Protein AF-A0A4R1S604-F1 (afdb_monomer_lite)

pLDDT: mean 84.21, std 13.33, range [49.34, 98.06]

Secondary structure (DSSP, 8-state):
-PPP-PPTT-EEEESS-EEEEEE--GGGHHHHHHTTGGG-HHHHHHHHHHHHHHHHHHHHHHH--TT-HHHHHHHHHHHHHHHHHTT--EEEEEEPTT-EEEEEEEE--SS-GGG-EEEEEEEE-S-GGGS--EETTEE-----EEEEEHHHHTT--EEEEPP--

Foldseek 3Di:
DDFDDDDAFWKKFFQFKAKDKAWPDPLCVLVCVLVVVCPPPQLVVLVVVLVVLVVVLVVLVVVDDPPDPVSVVVNVVSVVVNVVSVGTRIDIDIFGGGWMKGFHDWDCDPPDLFPTKTKIFGPDGPPPSQDQDCDPVDGPPGGRIDMDRSVSVRRTHIDTDPPDD

Sequence (165 aa):
MQRFVPEIGTHIRLTADWSFCFQDEYRNRDVWKALKLDQNPTVLAQKKTMEMNVAERDRLAQIVPLKDPDMVAQLRELTEATNWHRRVLTAPVTLPKETLLSVDRTDLGGHASDLSSITFRIDETSYRELMPAVRGGLFRRRGYRFWVGLGDLNTMQFKVEPRAR

Radius of gyration: 20.19 Å; chains: 1; bounding box: 44×34×65 Å

Structure (mmCIF, N/CA/C/O backbone):
data_AF-A0A4R1S604-F1
#
_entry.id   AF-A0A4R1S604-F1
#
loop_
_atom_site.group_PDB
_atom_site.id
_atom_site.type_symbol
_atom_site.label_atom_id
_atom_site.label_alt_id
_atom_site.label_comp_id
_atom_site.label_asym_id
_atom_site.label_entity_id
_atom_site.label_seq_id
_atom_site.pdbx_PDB_ins_code
_atom_site.Cartn_x
_atom_site.Cartn_y
_atom_site.Cartn_z
_atom_site.occupancy
_atom_site.B_iso_or_equiv
_atom_site.auth_seq_id
_atom_site.auth_comp_id
_atom_site.auth_asym_id
_atom_site.auth_atom_id
_atom_site.pdbx_PDB_model_num
ATOM 1 N N . MET A 1 1 ? -18.241 12.213 -9.157 1.00 49.34 1 MET A N 1
ATOM 2 C CA . MET A 1 1 ? -18.483 11.500 -7.883 1.00 49.34 1 MET A CA 1
ATOM 3 C C . MET A 1 1 ? -17.724 12.215 -6.782 1.00 49.34 1 MET A C 1
ATOM 5 O O . MET A 1 1 ? -16.547 12.499 -6.969 1.00 49.34 1 MET A O 1
ATOM 9 N N . GLN A 1 2 ? -18.396 12.561 -5.687 1.00 51.78 2 GLN A N 1
ATOM 10 C CA . GLN A 1 2 ? -17.784 13.220 -4.535 1.00 51.78 2 GLN A CA 1
ATOM 11 C C . GLN A 1 2 ? -16.982 12.167 -3.756 1.00 51.78 2 GLN A C 1
ATOM 13 O O . GLN A 1 2 ? -17.546 11.166 -3.324 1.00 51.78 2 GLN A O 1
ATOM 18 N N . ARG A 1 3 ? -15.658 12.334 -3.662 1.00 67.69 3 ARG A N 1
ATOM 19 C CA . ARG A 1 3 ? -14.785 11.425 -2.905 1.00 67.69 3 ARG A CA 1
ATOM 20 C C . ARG A 1 3 ? -14.819 11.842 -1.438 1.00 67.69 3 ARG A C 1
ATOM 22 O O . ARG A 1 3 ? -14.608 13.015 -1.140 1.00 67.69 3 ARG A O 1
ATOM 29 N N . PHE A 1 4 ? -15.096 10.905 -0.537 1.00 74.00 4 PHE A N 1
ATOM 30 C CA . PHE A 1 4 ? -15.013 11.167 0.896 1.00 74.00 4 PHE A CA 1
ATOM 31 C C . PHE A 1 4 ? -13.542 11.168 1.320 1.00 74.00 4 PHE A C 1
ATOM 33 O O . PHE A 1 4 ? -12.842 10.171 1.150 1.00 74.00 4 PHE A O 1
ATOM 40 N N . VAL A 1 5 ? -13.075 12.293 1.857 1.00 82.50 5 VAL A N 1
ATOM 41 C CA . VAL A 1 5 ? -11.724 12.436 2.407 1.00 82.50 5 VAL A CA 1
ATOM 42 C C . VAL A 1 5 ? -11.875 12.689 3.907 1.00 82.50 5 VAL A C 1
ATOM 44 O O . VAL A 1 5 ? -12.323 13.774 4.278 1.00 82.50 5 VAL A O 1
ATOM 47 N N . PRO A 1 6 ? -11.566 11.709 4.773 1.00 85.69 6 PRO A N 1
ATOM 48 C CA . PRO A 1 6 ? -11.671 11.901 6.213 1.00 85.69 6 PRO A CA 1
ATOM 49 C C . PRO A 1 6 ? -10.667 12.951 6.711 1.00 85.69 6 PRO A C 1
ATOM 51 O O . PRO A 1 6 ? -9.573 13.108 6.161 1.00 85.69 6 PRO A O 1
ATOM 54 N N . GLU A 1 7 ? -11.036 13.658 7.778 1.00 90.31 7 GLU A N 1
ATOM 55 C CA . GLU A 1 7 ? -10.167 14.647 8.418 1.00 90.31 7 GLU A CA 1
ATOM 56 C C . GLU A 1 7 ? -8.987 13.974 9.130 1.00 90.31 7 GLU A C 1
ATOM 58 O O . GLU A 1 7 ? -9.090 12.844 9.622 1.00 90.31 7 GLU A O 1
ATOM 63 N N . ILE A 1 8 ? -7.864 14.684 9.239 1.00 94.00 8 ILE A N 1
ATOM 64 C CA . ILE A 1 8 ? -6.696 14.212 9.992 1.00 94.00 8 ILE A CA 1
ATOM 65 C C . ILE A 1 8 ? -7.086 13.971 11.458 1.00 94.00 8 ILE A C 1
ATOM 67 O O . ILE A 1 8 ? -7.725 14.801 12.099 1.00 94.00 8 ILE A O 1
ATOM 71 N N . GLY A 1 9 ? -6.684 12.821 11.998 1.00 92.56 9 GLY A N 1
ATOM 72 C CA . GLY A 1 9 ? -7.027 12.362 13.344 1.00 92.56 9 GLY A CA 1
ATOM 73 C C . GLY A 1 9 ? -8.351 11.598 13.441 1.00 92.56 9 GLY A C 1
ATOM 74 O O . GLY A 1 9 ? -8.668 11.084 14.519 1.00 92.56 9 GLY A O 1
ATOM 75 N N . THR A 1 10 ? -9.109 11.480 12.346 1.00 94.50 10 THR A N 1
ATOM 76 C CA . THR A 1 10 ? -10.306 10.627 12.293 1.00 94.50 10 THR A CA 1
ATOM 77 C C . THR A 1 10 ? -9.911 9.174 12.518 1.00 94.50 10 THR A C 1
ATOM 79 O O . THR A 1 10 ? -8.961 8.690 11.902 1.00 94.50 10 THR A O 1
ATOM 82 N N . HIS A 1 11 ? -10.648 8.480 13.384 1.00 95.00 11 HIS A N 1
ATOM 83 C CA . HIS A 1 11 ? -10.514 7.040 13.568 1.00 95.00 11 HIS A CA 1
ATOM 84 C C . HIS A 1 11 ? -11.603 6.350 12.756 1.00 95.00 11 HIS A C 1
ATOM 86 O O . HIS A 1 11 ? -12.775 6.720 12.825 1.00 95.00 11 HIS A O 1
ATOM 92 N N . ILE A 1 12 ? -11.213 5.359 11.970 1.00 95.44 12 ILE A N 1
ATOM 93 C CA . ILE A 1 12 ? -12.115 4.574 11.142 1.00 95.44 12 ILE A CA 1
ATOM 94 C C . ILE A 1 12 ? -11.932 3.101 11.474 1.00 95.44 12 ILE A C 1
ATOM 96 O O . ILE A 1 12 ? -10.812 2.615 11.622 1.00 95.44 12 ILE A O 1
ATOM 100 N N . ARG A 1 13 ? -13.044 2.387 11.593 1.00 96.94 13 ARG A N 1
ATOM 101 C CA . ARG A 1 13 ? -13.054 0.944 11.807 1.00 96.94 13 ARG A CA 1
ATOM 102 C C . ARG A 1 13 ? -13.602 0.271 10.564 1.00 96.94 13 ARG A C 1
ATOM 104 O O . ARG A 1 13 ? -14.695 0.620 10.111 1.00 96.94 13 ARG A O 1
ATOM 111 N N . LEU A 1 14 ? -12.843 -0.674 10.020 1.00 97.25 14 LEU A N 1
ATOM 112 C CA . LEU A 1 14 ? -13.259 -1.430 8.844 1.00 97.25 14 LEU A CA 1
ATOM 113 C C . LEU A 1 14 ? -14.483 -2.288 9.174 1.00 97.25 14 LEU A C 1
ATOM 115 O O . LEU A 1 14 ? -14.466 -3.060 10.134 1.00 97.25 14 LEU A O 1
ATOM 119 N N . THR A 1 15 ? -15.543 -2.165 8.378 1.00 97.69 15 THR A N 1
ATOM 120 C CA . THR A 1 15 ? -16.782 -2.948 8.542 1.00 97.69 15 THR A CA 1
ATOM 121 C C . THR A 1 15 ? -16.785 -4.229 7.708 1.00 97.69 15 THR A C 1
ATOM 123 O O . THR A 1 15 ? -17.602 -5.118 7.961 1.00 97.69 15 THR A O 1
ATOM 126 N N . ALA A 1 16 ? -15.843 -4.350 6.772 1.00 97.81 16 ALA A N 1
ATOM 127 C CA . ALA A 1 16 ? -15.557 -5.533 5.969 1.00 97.81 16 ALA A CA 1
ATOM 128 C C . ALA A 1 16 ? -14.041 -5.659 5.743 1.00 97.81 16 ALA A C 1
ATOM 130 O O . ALA A 1 16 ? -13.294 -4.719 6.022 1.00 97.81 16 ALA A O 1
ATOM 131 N N . ASP A 1 17 ? -13.597 -6.807 5.234 1.00 98.06 17 ASP A N 1
ATOM 132 C CA . ASP A 1 17 ? -12.218 -6.973 4.774 1.00 98.06 17 ASP A CA 1
ATOM 133 C C . ASP A 1 17 ? -11.932 -5.991 3.631 1.00 98.06 17 ASP A C 1
ATOM 135 O O . ASP A 1 17 ? -12.755 -5.803 2.732 1.00 98.06 17 ASP A O 1
ATOM 139 N N . TRP A 1 18 ? -10.765 -5.355 3.669 1.00 97.62 18 TRP A N 1
ATOM 140 C CA . TRP A 1 18 ? -10.368 -4.354 2.689 1.00 97.62 18 TRP A CA 1
ATOM 141 C C . TRP A 1 18 ? -9.117 -4.796 1.943 1.00 97.62 18 TRP A C 1
ATOM 143 O O . TRP A 1 18 ? -8.008 -4.753 2.480 1.00 97.62 18 TRP A O 1
ATOM 153 N N . SER A 1 19 ? -9.309 -5.223 0.696 1.00 96.75 19 SER A N 1
ATOM 154 C CA . SER A 1 19 ? -8.238 -5.620 -0.217 1.00 96.75 19 SER A CA 1
ATOM 155 C C . SER A 1 19 ? -7.810 -4.461 -1.112 1.00 96.75 19 SER A C 1
ATOM 157 O O . SER A 1 19 ? -8.654 -3.772 -1.678 1.00 96.75 19 SER A O 1
ATOM 159 N N . PHE A 1 20 ? -6.502 -4.268 -1.270 1.00 95.00 20 PHE A N 1
ATOM 160 C CA . PHE A 1 20 ? -5.924 -3.209 -2.098 1.00 95.00 20 PHE A CA 1
ATOM 161 C C . PHE A 1 20 ? -4.517 -3.569 -2.594 1.00 95.00 20 PHE A C 1
ATOM 163 O O . PHE A 1 20 ? -3.879 -4.509 -2.105 1.00 95.00 20 PHE A O 1
ATOM 170 N N . CYS A 1 21 ? -4.025 -2.816 -3.579 1.00 92.44 21 CYS A N 1
ATOM 171 C CA . CYS A 1 21 ? -2.679 -2.982 -4.121 1.00 92.44 21 CYS A CA 1
ATOM 172 C C . CYS A 1 21 ? -1.662 -2.189 -3.292 1.00 92.44 21 CYS A C 1
ATOM 174 O O . CYS A 1 21 ? -1.499 -0.980 -3.447 1.00 92.44 21 CYS A O 1
ATOM 176 N N . PHE A 1 22 ? -0.941 -2.880 -2.413 1.00 94.06 22 PHE A N 1
ATOM 177 C CA . PHE A 1 22 ? 0.081 -2.275 -1.571 1.00 94.06 22 PHE A CA 1
ATOM 178 C C . PHE A 1 22 ? 1.355 -1.999 -2.359 1.00 94.06 22 PHE A C 1
ATOM 180 O O . PHE A 1 22 ? 1.850 -2.873 -3.065 1.00 94.06 22 PHE A O 1
ATOM 187 N N . GLN A 1 23 ? 1.892 -0.792 -2.226 1.00 91.50 23 GLN A N 1
ATOM 188 C CA . GLN A 1 23 ? 3.045 -0.314 -2.987 1.00 91.50 23 GLN A CA 1
ATOM 189 C C . GLN A 1 23 ? 4.337 -0.410 -2.163 1.00 91.50 23 GLN A C 1
ATOM 191 O O . GLN A 1 23 ? 4.352 0.050 -1.017 1.00 91.50 23 GLN A O 1
ATOM 196 N N . ASP A 1 24 ? 5.416 -0.947 -2.744 1.00 91.38 24 ASP A N 1
ATOM 197 C CA . ASP A 1 24 ? 6.773 -0.930 -2.174 1.00 91.38 24 ASP A CA 1
ATOM 198 C C . ASP A 1 24 ? 7.385 0.460 -2.342 1.00 91.38 24 ASP A C 1
ATOM 200 O O . ASP A 1 24 ? 8.167 0.744 -3.250 1.00 91.38 24 ASP A O 1
ATOM 204 N N . GLU A 1 25 ? 6.953 1.366 -1.476 1.00 88.31 25 GLU A N 1
ATOM 205 C CA . GLU A 1 25 ? 7.435 2.735 -1.415 1.00 88.31 25 GLU A CA 1
ATOM 206 C C . GLU A 1 25 ? 7.965 3.030 -0.011 1.00 88.31 25 GLU A C 1
ATOM 208 O O . GLU A 1 25 ? 7.631 2.364 0.974 1.00 88.31 25 GLU A O 1
ATOM 213 N N . TYR A 1 26 ? 8.831 4.037 0.094 1.00 86.75 26 TYR A N 1
ATOM 214 C CA . TYR A 1 26 ? 9.538 4.362 1.329 1.00 86.75 26 TYR A CA 1
ATOM 215 C C . TYR A 1 26 ? 8.612 4.503 2.552 1.00 86.75 26 TYR A C 1
ATOM 217 O O . TYR A 1 26 ? 8.962 4.015 3.628 1.00 86.75 26 TYR A O 1
ATOM 225 N N . ARG A 1 27 ? 7.425 5.110 2.402 1.00 86.81 27 ARG A N 1
ATOM 226 C CA . ARG A 1 27 ? 6.461 5.312 3.501 1.00 86.81 27 ARG A CA 1
ATOM 227 C C . ARG A 1 27 ? 5.731 4.027 3.904 1.00 86.81 27 ARG A C 1
ATOM 229 O O . ARG A 1 27 ? 5.206 3.958 5.009 1.00 86.81 27 ARG A O 1
ATOM 236 N N . ASN A 1 28 ? 5.729 3.018 3.037 1.00 92.94 28 ASN A N 1
ATOM 237 C CA . ASN A 1 28 ? 5.100 1.713 3.247 1.00 92.94 28 ASN A CA 1
ATOM 238 C C . ASN A 1 28 ? 6.083 0.641 3.731 1.00 92.94 28 ASN A C 1
ATOM 240 O O . ASN A 1 28 ? 5.677 -0.470 4.075 1.00 92.94 28 ASN A O 1
ATOM 244 N N . ARG A 1 29 ? 7.379 0.969 3.782 1.00 90.50 29 ARG A N 1
ATOM 245 C CA . ARG A 1 29 ? 8.467 0.009 3.985 1.00 90.50 29 ARG A CA 1
ATOM 246 C C . ARG A 1 29 ? 8.348 -0.805 5.272 1.00 90.50 29 ARG A C 1
ATOM 248 O O . ARG A 1 29 ? 8.729 -1.975 5.290 1.00 90.50 29 ARG A O 1
ATOM 255 N N . ASP A 1 30 ? 7.841 -0.208 6.345 1.00 91.06 30 ASP A N 1
ATOM 256 C CA . ASP A 1 30 ? 7.710 -0.905 7.626 1.00 91.06 30 ASP A CA 1
ATOM 257 C C . ASP A 1 30 ? 6.594 -1.959 7.581 1.00 91.06 30 ASP A C 1
ATOM 259 O O . ASP A 1 30 ? 6.819 -3.096 7.994 1.00 91.06 30 ASP A O 1
ATOM 263 N N . VAL A 1 31 ? 5.434 -1.626 6.998 1.00 93.75 31 VAL A N 1
ATOM 264 C CA . VAL A 1 31 ? 4.337 -2.585 6.764 1.00 93.75 31 VAL A CA 1
ATOM 265 C C . VAL A 1 31 ? 4.762 -3.663 5.770 1.00 93.75 31 VAL A C 1
ATOM 267 O O . VAL A 1 31 ? 4.524 -4.845 6.013 1.00 93.75 31 VAL A O 1
ATOM 270 N N . TRP A 1 32 ? 5.456 -3.282 4.693 1.00 94.25 32 TRP A N 1
ATOM 271 C CA . TRP A 1 32 ? 5.956 -4.214 3.679 1.00 94.25 32 TRP A CA 1
ATOM 272 C C . TRP A 1 32 ? 6.830 -5.313 4.288 1.00 94.25 32 TRP A C 1
ATOM 274 O O . TRP A 1 32 ? 6.625 -6.505 4.045 1.00 94.25 32 TRP A O 1
ATOM 284 N N . LYS A 1 33 ? 7.779 -4.908 5.140 1.00 92.94 33 LYS A N 1
ATOM 285 C CA . LYS A 1 33 ? 8.661 -5.825 5.868 1.00 92.94 33 LYS A CA 1
ATOM 286 C C . LYS A 1 33 ? 7.903 -6.665 6.887 1.00 92.94 33 LYS A C 1
ATOM 288 O O . LYS A 1 33 ? 8.157 -7.864 6.970 1.00 92.94 33 LYS A O 1
ATOM 293 N N . ALA A 1 34 ? 7.000 -6.055 7.656 1.00 92.44 34 ALA A N 1
ATOM 294 C CA . ALA A 1 34 ? 6.223 -6.758 8.676 1.00 92.44 34 ALA A CA 1
ATOM 295 C C . ALA A 1 34 ? 5.388 -7.894 8.067 1.00 92.44 34 ALA A C 1
ATOM 297 O O . ALA A 1 34 ? 5.389 -9.007 8.588 1.00 92.44 34 ALA A O 1
ATOM 298 N N . LEU A 1 35 ? 4.771 -7.638 6.911 1.00 94.06 35 LEU A N 1
ATOM 299 C CA . LEU A 1 35 ? 3.988 -8.614 6.151 1.00 94.06 35 LEU A CA 1
ATOM 300 C C . LEU A 1 35 ? 4.835 -9.538 5.260 1.00 94.06 35 LEU A C 1
ATOM 302 O O . LEU A 1 35 ? 4.283 -10.401 4.582 1.00 94.06 35 LEU A O 1
ATOM 306 N N . LYS A 1 36 ? 6.167 -9.379 5.252 1.00 95.12 36 LYS A N 1
ATOM 307 C CA . LYS A 1 36 ? 7.112 -10.176 4.449 1.00 95.12 36 LYS A CA 1
ATOM 308 C C . LYS A 1 36 ? 6.753 -10.212 2.957 1.00 95.12 36 LYS A C 1
ATOM 310 O O . LYS A 1 36 ? 6.918 -11.237 2.294 1.00 95.12 36 LYS A O 1
ATOM 315 N N . LEU A 1 37 ? 6.293 -9.086 2.409 1.00 94.88 37 LEU A N 1
ATOM 316 C CA . LEU A 1 37 ? 5.782 -9.018 1.033 1.00 94.88 37 LEU A CA 1
ATOM 317 C C . LEU A 1 37 ? 6.857 -9.276 -0.031 1.00 94.88 37 LEU A C 1
ATOM 319 O O . LEU A 1 37 ? 6.528 -9.672 -1.143 1.00 94.88 37 LEU A O 1
ATOM 323 N N . ASP A 1 38 ? 8.141 -9.183 0.321 1.00 93.50 38 ASP A N 1
ATOM 324 C CA . ASP A 1 38 ? 9.250 -9.611 -0.540 1.00 93.50 38 ASP A CA 1
ATOM 325 C C . ASP A 1 38 ? 9.188 -11.085 -0.960 1.00 93.50 38 ASP A C 1
ATOM 327 O O . ASP A 1 38 ? 9.789 -11.449 -1.969 1.00 93.50 38 ASP A O 1
ATOM 331 N N . GLN A 1 39 ? 8.483 -11.917 -0.190 1.00 94.62 39 GLN A N 1
ATOM 332 C CA . GLN A 1 39 ? 8.283 -13.341 -0.460 1.00 94.62 39 GLN A CA 1
ATOM 333 C C . GLN A 1 39 ? 6.951 -13.618 -1.175 1.00 94.62 39 GLN A C 1
ATOM 335 O O . GLN A 1 39 ? 6.651 -14.769 -1.487 1.00 94.62 39 GLN A O 1
ATOM 340 N N . ASN A 1 40 ? 6.137 -12.588 -1.435 1.00 95.19 40 ASN A N 1
ATOM 341 C CA . ASN A 1 40 ? 4.862 -12.749 -2.123 1.00 95.19 40 ASN A CA 1
ATOM 342 C C . ASN A 1 40 ? 5.106 -13.213 -3.575 1.00 95.19 40 ASN A C 1
ATOM 344 O O . ASN A 1 40 ? 5.896 -12.578 -4.279 1.00 95.19 40 ASN A O 1
ATOM 348 N N . PRO A 1 41 ? 4.417 -14.261 -4.071 1.00 94.88 41 PRO A N 1
ATOM 349 C CA . PRO A 1 41 ? 4.605 -14.759 -5.436 1.00 94.88 41 PRO A CA 1
ATOM 350 C C . PRO A 1 41 ? 4.423 -13.688 -6.518 1.00 94.88 41 PRO A C 1
ATOM 352 O O . PRO A 1 41 ? 5.162 -13.671 -7.498 1.00 94.88 41 PRO A O 1
ATOM 355 N N . THR A 1 42 ? 3.487 -12.757 -6.311 1.00 93.44 42 THR A N 1
ATOM 356 C CA . THR A 1 42 ? 3.226 -11.632 -7.221 1.00 93.44 42 THR A CA 1
ATOM 357 C C . THR A 1 42 ? 4.437 -10.705 -7.300 1.00 93.44 42 THR A C 1
ATOM 359 O O . THR A 1 42 ? 4.855 -10.314 -8.387 1.00 93.44 42 THR A O 1
ATOM 362 N N . VAL A 1 43 ? 5.044 -10.402 -6.150 1.00 92.94 43 VAL A N 1
ATOM 363 C CA . VAL A 1 43 ? 6.245 -9.561 -6.056 1.00 92.94 43 VAL A CA 1
ATOM 364 C C . VAL A 1 43 ? 7.451 -10.271 -6.664 1.00 92.94 43 VAL A C 1
ATOM 366 O O . VAL A 1 43 ? 8.215 -9.657 -7.402 1.00 92.94 43 VAL A O 1
ATOM 369 N N . LEU A 1 44 ? 7.619 -11.569 -6.401 1.00 94.00 44 LEU A N 1
ATOM 370 C CA . LEU A 1 44 ? 8.702 -12.366 -6.983 1.00 94.00 44 LEU A CA 1
ATOM 371 C C . LEU A 1 44 ? 8.593 -12.444 -8.512 1.00 94.00 44 LEU A C 1
ATOM 373 O O . LEU A 1 44 ? 9.599 -12.295 -9.204 1.00 94.00 44 LEU A O 1
ATOM 377 N N . ALA A 1 45 ? 7.381 -12.617 -9.046 1.00 92.31 45 ALA A N 1
ATOM 378 C CA . ALA A 1 45 ? 7.135 -12.595 -10.484 1.00 92.31 45 ALA A CA 1
ATOM 379 C C . ALA A 1 45 ? 7.468 -11.224 -11.093 1.00 92.31 45 ALA A C 1
ATOM 381 O O . ALA A 1 45 ? 8.160 -11.167 -12.107 1.00 92.31 45 ALA A O 1
ATOM 382 N N . GLN A 1 46 ? 7.056 -10.126 -10.446 1.00 90.56 46 GLN A N 1
ATOM 383 C CA . GLN A 1 46 ? 7.420 -8.769 -10.873 1.00 90.56 46 GLN A CA 1
ATOM 384 C C . GLN A 1 46 ? 8.940 -8.566 -10.885 1.00 90.56 46 GLN A C 1
ATOM 386 O O . GLN A 1 46 ? 9.477 -8.108 -11.892 1.00 90.56 46 GLN A O 1
ATOM 391 N N . LYS A 1 47 ? 9.648 -8.962 -9.814 1.00 90.69 47 LYS A N 1
ATOM 392 C CA . LYS A 1 47 ? 11.118 -8.885 -9.733 1.00 90.69 47 LYS A CA 1
ATOM 393 C C . LYS A 1 47 ? 11.785 -9.659 -10.874 1.00 90.69 47 LYS A C 1
ATOM 395 O O . LYS A 1 47 ? 12.656 -9.112 -11.542 1.00 90.69 47 LYS A O 1
ATOM 400 N N . LYS A 1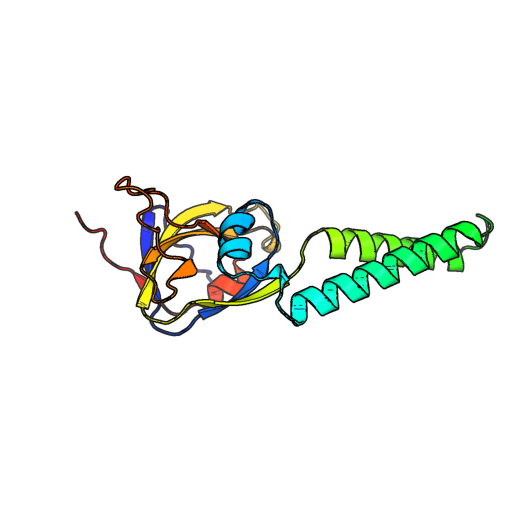 48 ? 11.322 -10.878 -11.167 1.00 91.44 48 LYS A N 1
ATOM 401 C CA . LYS A 1 48 ? 11.843 -11.685 -12.282 1.00 91.44 48 LYS A CA 1
ATOM 402 C C . LYS A 1 48 ? 11.621 -11.011 -13.640 1.00 91.44 48 LYS A C 1
ATOM 404 O O . LYS A 1 48 ? 12.540 -10.959 -14.453 1.00 91.44 48 LYS A O 1
ATOM 409 N N . THR A 1 49 ? 10.429 -10.466 -13.888 1.00 88.81 49 THR A N 1
ATOM 410 C CA . THR A 1 49 ? 10.141 -9.710 -15.119 1.00 88.81 49 THR A CA 1
ATOM 411 C C . THR A 1 49 ? 11.047 -8.484 -15.243 1.00 88.81 49 THR A C 1
ATOM 413 O O . THR A 1 49 ? 11.572 -8.208 -16.319 1.00 88.81 49 THR A O 1
ATOM 416 N N . MET A 1 50 ? 11.296 -7.772 -14.140 1.00 85.19 50 MET A N 1
ATOM 417 C CA . MET A 1 50 ? 12.226 -6.640 -14.118 1.00 85.19 50 MET A CA 1
ATOM 418 C C . MET A 1 50 ? 13.656 -7.054 -14.453 1.00 85.19 50 MET A C 1
ATOM 420 O O . MET A 1 50 ? 14.303 -6.390 -15.258 1.00 85.19 50 MET A O 1
ATOM 424 N N . GLU A 1 51 ? 14.147 -8.138 -13.857 1.00 88.50 51 GLU A N 1
ATOM 425 C CA . GLU A 1 51 ? 15.482 -8.677 -14.133 1.00 88.50 51 GLU A CA 1
ATOM 426 C C . GLU A 1 51 ? 15.637 -9.056 -15.610 1.00 88.50 51 GLU A C 1
ATOM 428 O O . GLU A 1 51 ? 16.642 -8.705 -16.227 1.00 88.50 51 GLU A O 1
ATOM 433 N N . MET A 1 52 ? 14.620 -9.691 -16.202 1.00 87.12 52 MET A N 1
ATOM 434 C CA . MET A 1 52 ? 14.603 -10.010 -17.633 1.00 87.12 52 MET A CA 1
ATOM 435 C C . MET A 1 52 ? 14.640 -8.753 -18.508 1.00 87.12 52 MET A C 1
ATOM 437 O O . MET A 1 52 ? 15.434 -8.688 -19.443 1.00 87.12 52 MET A O 1
ATOM 441 N N . ASN A 1 53 ? 13.837 -7.735 -18.186 1.00 86.56 53 ASN A N 1
ATOM 442 C CA . ASN A 1 53 ? 13.810 -6.480 -18.942 1.00 86.56 53 ASN A CA 1
ATOM 443 C C . ASN A 1 53 ? 15.144 -5.723 -18.855 1.00 86.56 53 ASN A C 1
ATOM 445 O O . ASN A 1 53 ? 15.597 -5.158 -19.849 1.00 86.56 53 ASN A O 1
ATOM 449 N N . VAL A 1 54 ? 15.795 -5.726 -17.685 1.00 86.31 54 VAL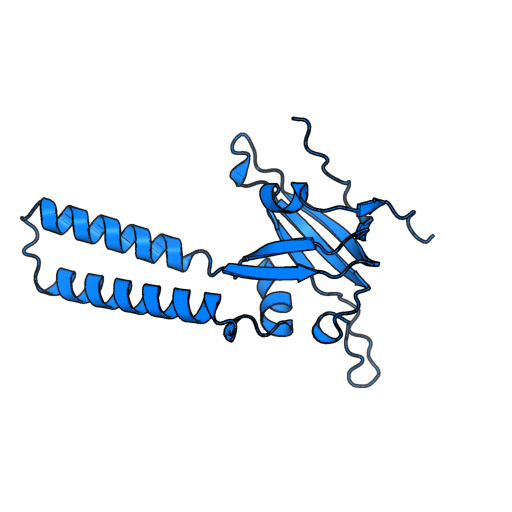 A N 1
ATOM 450 C CA . VAL A 1 54 ? 17.132 -5.137 -17.504 1.00 86.31 54 VAL A CA 1
ATOM 451 C C . VAL A 1 54 ? 18.169 -5.890 -18.331 1.00 86.31 54 VAL A C 1
ATOM 453 O O . VAL A 1 54 ? 18.945 -5.256 -19.043 1.00 86.31 54 VAL A O 1
ATOM 456 N N . ALA A 1 55 ? 18.161 -7.224 -18.276 1.00 88.00 55 ALA A N 1
ATOM 457 C CA . ALA A 1 55 ? 19.087 -8.048 -19.044 1.00 88.00 55 ALA A CA 1
ATOM 458 C C . ALA A 1 55 ? 18.920 -7.835 -20.558 1.00 88.00 55 ALA A C 1
ATOM 460 O O . ALA A 1 55 ? 19.914 -7.701 -21.270 1.00 88.00 55 ALA A O 1
ATOM 461 N N . GLU A 1 56 ? 17.680 -7.746 -21.045 1.00 86.00 56 GLU A N 1
ATOM 462 C CA . GLU A 1 56 ? 17.409 -7.498 -22.463 1.00 86.00 56 GLU A CA 1
ATOM 463 C C . GLU A 1 56 ? 17.817 -6.085 -22.885 1.00 86.00 56 GLU A C 1
ATOM 465 O O . GLU A 1 56 ? 18.468 -5.910 -23.913 1.00 86.00 56 GLU A O 1
ATOM 470 N N . ARG A 1 57 ? 17.532 -5.071 -22.059 1.00 84.31 57 ARG A N 1
ATOM 471 C CA . ARG A 1 57 ? 18.013 -3.704 -22.292 1.00 84.31 57 ARG A CA 1
ATOM 472 C C . ARG A 1 57 ? 19.537 -3.669 -22.421 1.00 84.31 57 ARG A C 1
ATOM 474 O O . ARG A 1 57 ? 20.055 -3.045 -23.346 1.00 84.31 57 ARG A O 1
ATOM 481 N N . ASP A 1 58 ? 20.248 -4.325 -21.506 1.00 86.50 58 ASP A N 1
ATOM 482 C CA . ASP A 1 58 ? 21.712 -4.343 -21.492 1.00 86.50 58 ASP A CA 1
ATOM 483 C C . ASP A 1 58 ? 22.276 -5.106 -22.700 1.00 86.50 58 ASP A C 1
ATOM 485 O O . ASP A 1 58 ? 23.264 -4.673 -23.294 1.00 86.50 58 ASP A O 1
ATOM 489 N N . ARG A 1 59 ? 21.615 -6.192 -23.122 1.00 86.31 59 ARG A N 1
ATOM 490 C CA . ARG A 1 59 ? 21.950 -6.927 -24.346 1.00 86.31 59 ARG A CA 1
ATOM 491 C C . ARG A 1 59 ? 21.775 -6.065 -25.594 1.00 86.31 59 ARG A C 1
ATOM 493 O O . ARG A 1 59 ? 22.692 -5.991 -26.409 1.00 86.31 59 ARG A O 1
ATOM 500 N N . LEU A 1 60 ? 20.623 -5.412 -25.754 1.00 82.31 60 LEU A N 1
ATOM 501 C CA . LEU A 1 60 ? 20.366 -4.553 -26.909 1.00 82.31 60 LEU A CA 1
ATOM 502 C C . LEU A 1 60 ? 21.368 -3.398 -26.945 1.00 82.31 60 LEU A C 1
ATOM 504 O O . LEU A 1 60 ? 21.979 -3.166 -27.983 1.00 82.31 60 LEU A O 1
ATOM 508 N N . ALA A 1 61 ? 21.640 -2.748 -25.812 1.00 82.44 61 ALA A N 1
ATOM 509 C CA . ALA A 1 61 ? 22.596 -1.644 -25.734 1.00 82.44 61 ALA A CA 1
ATOM 510 C C . ALA A 1 61 ? 24.018 -2.007 -26.215 1.00 82.44 61 ALA A C 1
ATOM 512 O O . ALA A 1 61 ? 24.745 -1.125 -26.663 1.00 82.44 61 ALA A O 1
ATOM 513 N N . GLN A 1 62 ? 24.414 -3.284 -26.148 1.00 84.00 62 GLN A N 1
ATOM 514 C CA . GLN A 1 62 ? 25.703 -3.763 -26.666 1.00 84.00 62 GLN A CA 1
ATOM 515 C C . GLN A 1 62 ? 25.710 -3.989 -28.183 1.00 84.00 62 GLN A C 1
ATOM 517 O O . GLN A 1 62 ? 26.769 -3.921 -28.803 1.00 84.00 62 GLN A O 1
ATOM 522 N N . ILE A 1 63 ? 24.554 -4.298 -28.773 1.00 79.69 63 ILE A N 1
ATOM 523 C CA . ILE A 1 63 ? 24.433 -4.700 -30.181 1.00 79.69 63 ILE A CA 1
ATOM 524 C C . ILE A 1 63 ? 24.003 -3.520 -31.056 1.00 79.69 63 ILE A C 1
ATOM 526 O O . ILE A 1 63 ? 24.358 -3.483 -32.229 1.00 79.69 63 ILE A O 1
ATOM 530 N N . VAL A 1 64 ? 23.260 -2.555 -30.506 1.00 63.47 64 VAL A N 1
ATOM 531 C CA . VAL A 1 64 ? 22.649 -1.465 -31.275 1.00 63.47 64 VAL A CA 1
ATOM 532 C C . VAL A 1 64 ? 23.722 -0.501 -31.799 1.00 63.47 64 VAL A C 1
ATOM 534 O O . VAL A 1 64 ? 24.299 0.261 -31.016 1.00 63.47 64 VAL A O 1
ATOM 537 N N . PRO A 1 65 ? 23.962 -0.422 -33.122 1.00 64.06 65 PRO A N 1
ATOM 538 C CA . PRO A 1 65 ? 24.578 0.769 -33.677 1.00 64.06 65 PRO A CA 1
ATOM 539 C C . PRO A 1 65 ? 23.591 1.926 -33.469 1.00 64.06 65 PRO A C 1
ATOM 541 O O . PRO A 1 65 ? 22.433 1.822 -33.861 1.00 64.06 65 PRO A O 1
ATOM 544 N N . LEU A 1 66 ? 24.042 3.036 -32.874 1.00 62.88 66 LEU A N 1
ATOM 545 C CA . LEU A 1 66 ? 23.260 4.238 -32.498 1.00 62.88 66 LEU A CA 1
ATOM 546 C C . LEU A 1 66 ? 22.480 4.939 -33.647 1.00 62.88 66 LEU A C 1
ATOM 548 O O . LEU A 1 66 ? 22.063 6.085 -33.498 1.00 62.88 66 LEU A O 1
ATOM 552 N N . LYS A 1 67 ? 22.313 4.298 -34.809 1.00 68.50 67 LYS A N 1
ATOM 553 C CA . LYS A 1 67 ? 21.706 4.840 -36.029 1.00 68.50 67 LYS A CA 1
ATOM 554 C C . LYS A 1 67 ? 20.412 4.142 -36.471 1.00 68.50 67 LYS A C 1
ATOM 556 O O . LYS A 1 67 ? 19.774 4.681 -37.366 1.00 68.50 67 LYS A O 1
ATOM 561 N N . ASP A 1 68 ? 20.027 2.998 -35.894 1.00 81.38 68 ASP A N 1
ATOM 562 C CA . ASP A 1 68 ? 18.755 2.328 -36.225 1.00 81.38 68 ASP A CA 1
ATOM 563 C C . ASP A 1 68 ? 17.593 2.898 -35.374 1.00 81.38 68 ASP A C 1
ATOM 565 O O . ASP A 1 68 ? 17.599 2.725 -34.150 1.00 81.38 68 ASP A O 1
ATOM 569 N N . PRO A 1 69 ? 16.603 3.588 -35.979 1.00 82.81 69 PRO A N 1
ATOM 570 C CA . PRO A 1 69 ? 15.502 4.217 -35.248 1.00 82.81 69 PRO A CA 1
ATOM 571 C C . PRO A 1 69 ? 14.591 3.232 -34.505 1.00 82.81 69 PRO A C 1
ATOM 573 O O . PRO A 1 69 ? 14.125 3.560 -33.410 1.00 82.81 69 PRO A O 1
ATOM 576 N N . ASP A 1 70 ? 14.356 2.039 -35.055 1.00 83.69 70 ASP A N 1
ATOM 577 C CA . ASP A 1 70 ? 13.425 1.061 -34.477 1.00 83.69 70 ASP A CA 1
ATOM 578 C C . ASP A 1 70 ? 14.035 0.424 -33.229 1.00 83.69 70 ASP A C 1
ATOM 580 O O . ASP A 1 70 ? 13.391 0.296 -32.185 1.00 83.69 70 ASP A O 1
ATOM 584 N N . MET A 1 71 ? 15.329 0.114 -33.290 1.00 77.56 71 MET A N 1
ATOM 585 C CA . MET A 1 71 ? 16.072 -0.381 -32.135 1.00 77.56 71 MET A CA 1
ATOM 586 C C . MET A 1 71 ? 16.216 0.673 -31.024 1.00 77.56 71 MET A C 1
ATOM 588 O O . MET A 1 71 ? 16.152 0.342 -29.837 1.00 77.56 71 MET A O 1
ATOM 592 N N . VAL A 1 72 ? 16.370 1.954 -31.383 1.00 80.62 72 VAL A N 1
ATOM 593 C CA . VAL A 1 72 ? 16.373 3.066 -30.415 1.00 80.62 72 VAL A CA 1
ATOM 594 C C . VAL A 1 72 ? 15.003 3.221 -29.743 1.00 80.62 72 VAL A C 1
ATOM 596 O O . VAL A 1 72 ? 14.946 3.489 -28.539 1.00 80.62 72 VAL A O 1
ATOM 599 N N . ALA A 1 73 ? 13.903 3.027 -30.478 1.00 84.69 73 ALA A N 1
ATOM 600 C CA . ALA A 1 73 ? 12.554 3.035 -29.915 1.00 84.69 73 ALA A CA 1
ATOM 601 C C . ALA A 1 73 ? 12.341 1.875 -28.927 1.00 84.69 73 ALA A C 1
ATOM 603 O O . ALA A 1 73 ? 11.890 2.115 -27.807 1.00 84.69 73 ALA A O 1
ATOM 604 N N . GLN A 1 74 ? 12.766 0.656 -29.278 1.00 82.31 74 GLN A N 1
ATOM 605 C CA . GLN A 1 74 ? 12.705 -0.507 -28.380 1.00 82.31 74 GLN A CA 1
ATOM 606 C C . GLN A 1 74 ? 13.529 -0.299 -27.100 1.00 82.31 74 GLN A C 1
ATOM 608 O O . GLN A 1 74 ? 13.062 -0.582 -25.997 1.00 82.31 74 GLN A O 1
ATOM 613 N N . LEU A 1 75 ? 14.742 0.257 -27.212 1.00 80.31 75 LEU A N 1
ATOM 614 C CA . LEU A 1 75 ? 15.563 0.607 -26.049 1.00 80.31 75 LEU A CA 1
ATOM 615 C C . LEU A 1 75 ? 14.891 1.652 -25.151 1.00 80.31 75 LEU A C 1
ATOM 617 O O . LEU A 1 75 ? 14.998 1.557 -23.925 1.00 80.31 75 LEU A O 1
ATOM 621 N N . ARG A 1 76 ? 14.212 2.649 -25.735 1.00 83.38 76 ARG A N 1
ATOM 622 C CA . ARG A 1 76 ? 13.434 3.635 -24.971 1.00 83.38 76 ARG A CA 1
ATOM 623 C C . ARG A 1 76 ? 12.281 2.977 -24.236 1.00 83.38 76 ARG A C 1
ATOM 625 O O . ARG A 1 76 ? 12.177 3.180 -23.033 1.00 83.38 76 ARG A O 1
ATOM 632 N N . GLU A 1 77 ? 11.491 2.155 -24.915 1.00 83.62 77 GLU A N 1
ATOM 633 C CA . GLU A 1 77 ? 10.364 1.446 -24.310 1.00 83.62 77 GLU A CA 1
ATOM 634 C C . GLU A 1 77 ? 10.824 0.540 -23.158 1.00 83.62 77 GLU A C 1
ATOM 636 O O . GLU A 1 77 ? 10.290 0.620 -22.054 1.00 83.62 77 GLU A O 1
ATOM 641 N N . LEU A 1 78 ? 11.893 -0.240 -23.349 1.00 78.50 78 LEU A N 1
ATOM 642 C CA . LEU A 1 78 ? 12.481 -1.060 -22.285 1.00 78.50 78 LEU A CA 1
ATOM 643 C C . LEU A 1 78 ? 13.035 -0.217 -21.136 1.00 78.50 78 LEU A C 1
ATOM 645 O O . LEU A 1 78 ? 12.920 -0.599 -19.970 1.00 78.50 78 LEU A O 1
ATOM 649 N N . THR A 1 79 ? 13.634 0.937 -21.431 1.00 77.31 79 THR A N 1
ATOM 650 C CA . THR A 1 79 ? 14.136 1.865 -20.410 1.00 77.31 79 THR A CA 1
ATOM 651 C C . THR A 1 79 ? 12.991 2.483 -19.613 1.00 77.31 79 THR A C 1
ATOM 653 O O . THR A 1 79 ? 13.072 2.548 -18.386 1.00 77.31 79 THR A O 1
ATOM 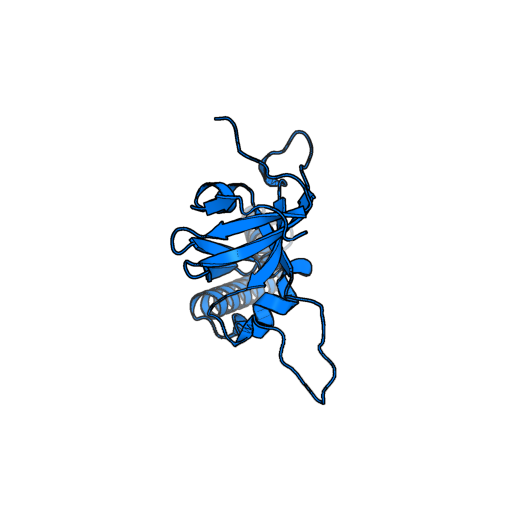656 N N . GLU A 1 80 ? 11.911 2.896 -20.273 1.00 77.56 80 GLU A N 1
ATOM 657 C CA . GLU A 1 80 ? 10.695 3.409 -19.643 1.00 77.56 80 GLU A CA 1
ATOM 658 C C . GLU A 1 80 ? 10.014 2.330 -18.805 1.00 77.56 80 GLU A C 1
ATOM 660 O O . GLU A 1 80 ? 9.728 2.573 -17.634 1.00 77.56 80 GLU A O 1
ATOM 665 N N . ALA A 1 81 ? 9.871 1.114 -19.334 1.00 69.31 81 ALA A N 1
ATOM 666 C CA . ALA A 1 81 ? 9.367 -0.033 -18.594 1.00 69.31 81 ALA A CA 1
ATOM 667 C C . ALA A 1 81 ? 10.242 -0.320 -17.366 1.00 69.31 81 ALA A C 1
ATOM 669 O O . ALA A 1 81 ? 9.722 -0.458 -16.262 1.00 69.31 81 ALA A O 1
ATOM 670 N N . THR A 1 82 ? 11.568 -0.340 -17.506 1.00 65.25 82 THR A N 1
ATOM 671 C CA . THR A 1 82 ? 12.496 -0.569 -16.387 1.00 65.25 82 THR A CA 1
ATOM 672 C C . THR A 1 82 ? 12.401 0.540 -15.337 1.00 65.25 82 THR A C 1
ATOM 674 O O . THR A 1 82 ? 12.411 0.260 -14.140 1.00 65.25 82 THR A O 1
ATOM 677 N N . ASN A 1 83 ? 12.282 1.799 -15.762 1.00 66.88 83 ASN A N 1
ATOM 678 C CA . ASN A 1 83 ? 12.147 2.950 -14.870 1.00 66.88 83 ASN A CA 1
ATOM 679 C C . ASN A 1 83 ? 10.775 3.003 -14.183 1.00 66.88 83 ASN A C 1
ATOM 681 O O . ASN A 1 83 ? 10.702 3.408 -13.024 1.00 66.88 83 ASN A O 1
ATOM 685 N N . TRP A 1 84 ? 9.707 2.572 -14.857 1.00 56.56 84 TRP A N 1
ATOM 686 C CA . TRP A 1 84 ? 8.366 2.435 -14.289 1.00 56.56 84 TRP A CA 1
ATOM 687 C C . TRP A 1 84 ? 8.303 1.295 -13.271 1.00 56.56 84 TRP A C 1
ATOM 689 O O . TRP A 1 84 ? 7.865 1.500 -12.143 1.00 56.56 84 TRP A O 1
ATOM 699 N N . HIS A 1 85 ? 8.835 0.118 -13.606 1.00 50.44 85 HIS A N 1
ATOM 700 C CA . HIS A 1 85 ? 8.878 -1.013 -12.679 1.00 50.44 85 HIS A CA 1
ATOM 701 C C . HIS A 1 85 ? 9.839 -0.770 -11.505 1.00 50.44 85 HIS A C 1
ATOM 703 O O . HIS A 1 85 ? 9.574 -1.217 -10.394 1.00 50.44 85 HIS A O 1
ATOM 709 N N . ARG A 1 86 ? 10.917 0.010 -11.698 1.00 52.88 86 ARG A N 1
ATOM 710 C CA . ARG A 1 86 ? 11.750 0.511 -10.587 1.00 52.88 86 ARG A CA 1
ATOM 711 C C . ARG A 1 86 ? 10.976 1.386 -9.604 1.00 52.88 86 ARG A C 1
ATOM 713 O O . ARG A 1 86 ? 11.483 1.606 -8.507 1.00 52.88 86 ARG A O 1
ATOM 720 N N . ARG A 1 87 ? 9.816 1.930 -9.989 1.00 62.72 87 ARG A N 1
ATOM 721 C CA . ARG A 1 87 ? 9.078 2.882 -9.160 1.00 62.72 87 ARG A CA 1
ATOM 722 C C . ARG A 1 87 ? 8.087 2.234 -8.206 1.00 62.72 87 ARG A C 1
ATOM 724 O O . ARG A 1 87 ? 7.909 2.827 -7.151 1.00 62.72 87 ARG A O 1
ATOM 731 N N . VAL A 1 88 ? 7.494 1.069 -8.489 1.00 73.62 88 VAL A N 1
ATOM 732 C CA . VAL A 1 88 ? 6.564 0.448 -7.529 1.00 73.62 88 VAL A CA 1
ATOM 733 C C . VAL A 1 88 ? 6.424 -1.066 -7.746 1.00 73.62 88 VAL A C 1
ATOM 735 O O . VAL A 1 88 ? 5.653 -1.502 -8.598 1.00 73.62 88 VAL A O 1
ATOM 738 N N . LEU A 1 89 ? 7.100 -1.889 -6.937 1.00 88.56 89 LEU A N 1
ATOM 739 C CA . LEU A 1 89 ? 6.631 -3.267 -6.747 1.00 88.56 89 LEU A CA 1
ATOM 740 C C . LEU A 1 89 ? 5.284 -3.207 -6.029 1.00 88.56 89 LEU A C 1
ATOM 742 O O . LEU A 1 89 ? 5.115 -2.422 -5.097 1.00 88.56 89 LEU A O 1
ATOM 746 N N . THR A 1 90 ? 4.327 -4.027 -6.444 1.00 92.12 90 THR A N 1
ATOM 747 C CA . THR A 1 90 ? 3.009 -4.071 -5.801 1.00 92.12 90 THR A CA 1
ATOM 748 C C . THR A 1 90 ? 2.679 -5.459 -5.286 1.00 92.12 90 THR A C 1
ATOM 750 O O . THR A 1 90 ? 3.025 -6.467 -5.902 1.00 92.12 90 THR A O 1
ATOM 753 N N . ALA A 1 91 ? 1.994 -5.519 -4.151 1.00 94.38 91 ALA A N 1
ATOM 754 C CA . ALA A 1 91 ? 1.504 -6.757 -3.571 1.00 94.38 91 ALA A CA 1
ATOM 755 C C . ALA A 1 91 ? 0.028 -6.601 -3.188 1.00 94.38 91 ALA A C 1
ATOM 757 O O . ALA A 1 91 ? -0.324 -5.599 -2.564 1.00 94.38 91 ALA A O 1
ATOM 758 N N . PRO A 1 92 ? -0.843 -7.573 -3.503 1.00 95.25 92 PRO A N 1
ATOM 759 C CA . PRO A 1 92 ? -2.196 -7.564 -2.968 1.00 95.25 92 PRO A CA 1
ATOM 760 C C . PRO A 1 92 ? -2.133 -7.766 -1.450 1.00 95.25 92 PRO A C 1
ATOM 762 O O . PRO A 1 92 ? -1.560 -8.745 -0.967 1.00 95.25 92 PRO A O 1
ATOM 765 N N . VAL A 1 93 ? -2.718 -6.837 -0.699 1.00 96.00 93 VAL A N 1
ATOM 766 C CA . VAL A 1 93 ? -2.838 -6.898 0.762 1.00 96.00 93 VAL A CA 1
ATOM 767 C C . VAL A 1 93 ? -4.309 -6.785 1.116 1.00 96.00 93 VAL A C 1
ATOM 769 O O . VAL A 1 93 ? -5.045 -6.036 0.483 1.00 96.00 93 VAL A O 1
ATOM 772 N N . THR A 1 94 ? -4.746 -7.543 2.118 1.00 97.25 94 THR A N 1
ATOM 773 C CA . THR A 1 94 ? -6.107 -7.452 2.652 1.00 97.25 94 THR A CA 1
ATOM 774 C C . THR A 1 94 ? -6.023 -7.136 4.124 1.00 97.25 94 THR A C 1
ATOM 776 O O . THR A 1 94 ? -5.484 -7.945 4.861 1.00 97.25 94 THR A O 1
ATOM 779 N N . LEU A 1 95 ? -6.526 -5.985 4.560 1.00 96.94 95 LEU A N 1
ATOM 780 C CA . LEU A 1 95 ? -6.699 -5.713 5.983 1.00 96.94 95 LEU A CA 1
ATOM 781 C C . LEU A 1 95 ? -8.023 -6.324 6.457 1.00 96.94 95 LEU A C 1
ATOM 783 O O . LEU A 1 95 ? -9.045 -6.129 5.798 1.00 96.94 95 LEU A O 1
ATOM 787 N N . PRO A 1 96 ? -8.028 -7.054 7.581 1.00 97.62 96 PRO A N 1
ATOM 788 C CA . PRO A 1 96 ? -9.218 -7.735 8.055 1.00 97.62 96 PRO A CA 1
ATOM 789 C C . PRO A 1 96 ? -10.236 -6.735 8.600 1.00 97.62 96 PRO A C 1
ATOM 791 O O . PRO A 1 96 ? -9.873 -5.672 9.125 1.00 97.62 96 PRO A O 1
ATOM 794 N N . LYS A 1 97 ? -11.511 -7.119 8.546 1.00 97.69 97 LYS A N 1
ATOM 795 C CA . LYS A 1 97 ? -12.605 -6.465 9.266 1.00 97.69 97 LYS A CA 1
ATOM 796 C C . LYS A 1 97 ? -12.219 -6.194 10.728 1.00 97.69 97 LYS A C 1
ATOM 798 O O . LYS A 1 97 ? -11.439 -6.933 11.324 1.00 97.69 97 LYS A O 1
ATOM 803 N N . GLU A 1 98 ? -12.788 -5.138 11.306 1.00 97.25 98 GLU A N 1
ATOM 804 C CA . GLU A 1 98 ? -12.503 -4.639 12.660 1.00 97.25 98 GLU A CA 1
ATOM 805 C C . GLU A 1 98 ? -11.115 -4.005 12.836 1.00 97.25 98 GLU A C 1
ATOM 807 O O . GLU A 1 98 ? -10.813 -3.525 13.928 1.00 97.25 98 GLU A O 1
ATOM 812 N N . THR A 1 99 ? -10.291 -3.920 11.784 1.00 96.12 99 THR A N 1
ATOM 813 C CA . THR A 1 99 ? -9.060 -3.118 11.829 1.00 96.12 99 THR A CA 1
ATOM 814 C C . THR A 1 99 ? -9.407 -1.651 12.094 1.00 96.12 99 THR A C 1
ATOM 816 O O . THR A 1 99 ? -10.238 -1.061 11.396 1.00 96.12 99 THR A O 1
ATOM 819 N N . LEU A 1 100 ? -8.763 -1.069 13.106 1.00 95.38 100 LEU A N 1
ATOM 820 C CA . LEU A 1 100 ? -8.867 0.339 13.469 1.00 95.38 100 LEU A CA 1
ATOM 821 C C . LEU A 1 100 ? -7.698 1.105 12.853 1.00 95.38 100 LEU A C 1
ATOM 823 O O . LEU A 1 100 ? -6.529 0.817 13.130 1.00 95.38 100 LEU A O 1
ATOM 827 N N . LEU A 1 101 ? -8.029 2.101 12.039 1.00 95.25 101 LEU A N 1
ATOM 828 C CA . LEU A 1 101 ? -7.074 2.998 11.408 1.00 95.25 101 LEU A CA 1
ATOM 829 C C . LEU A 1 101 ? -7.314 4.424 11.897 1.00 95.25 101 LEU A C 1
ATOM 831 O O . LEU A 1 101 ? -8.459 4.860 12.001 1.00 95.25 101 LEU A O 1
ATOM 835 N N . SER A 1 102 ? -6.247 5.183 12.118 1.00 95.06 102 SER A N 1
ATOM 836 C CA . SER A 1 102 ? -6.327 6.637 12.276 1.00 95.06 102 SER A CA 1
ATOM 837 C C . SER A 1 102 ? -5.696 7.345 11.088 1.00 95.06 102 SER A C 1
ATOM 839 O O . SER A 1 102 ? -4.636 6.957 10.595 1.00 95.06 102 SER A O 1
ATOM 841 N N . VAL A 1 103 ? -6.358 8.399 10.616 1.00 95.12 103 VAL A N 1
ATOM 842 C CA . VAL A 1 103 ? -5.844 9.251 9.540 1.00 95.12 103 VAL A CA 1
ATOM 843 C C . VAL A 1 103 ? -4.691 10.085 10.092 1.00 95.12 103 VAL A C 1
ATOM 845 O O . VAL A 1 103 ? -4.901 10.967 10.920 1.00 95.12 103 VAL A O 1
ATOM 848 N N . ASP A 1 104 ? -3.470 9.811 9.647 1.00 93.38 104 ASP A N 1
ATOM 849 C CA . ASP A 1 104 ? -2.263 10.522 10.090 1.00 93.38 104 ASP A CA 1
ATOM 850 C C . ASP A 1 104 ? -1.996 11.751 9.213 1.00 93.38 104 ASP A C 1
ATOM 852 O O . ASP A 1 104 ? -1.637 12.815 9.713 1.00 93.38 104 ASP A O 1
ATOM 856 N N . ARG A 1 105 ? -2.199 11.619 7.897 1.00 92.19 105 ARG A N 1
ATOM 857 C CA . ARG A 1 105 ? -1.942 12.683 6.922 1.00 92.19 105 ARG A CA 1
ATOM 858 C C . ARG A 1 105 ? -2.800 12.502 5.677 1.00 92.19 105 ARG A C 1
ATOM 860 O O . ARG A 1 105 ? -3.006 11.378 5.225 1.00 92.19 105 ARG A O 1
ATOM 867 N N . THR A 1 106 ? -3.208 13.618 5.085 1.00 91.44 106 THR A N 1
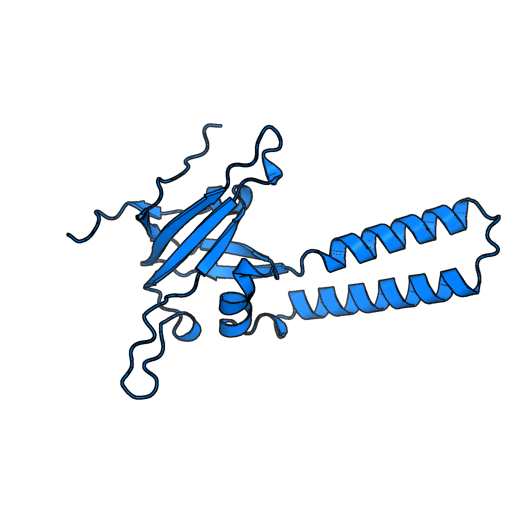ATOM 868 C CA . THR A 1 106 ? -3.892 13.657 3.791 1.00 91.44 106 THR A CA 1
ATOM 869 C C . THR A 1 106 ? -3.047 14.473 2.821 1.00 91.44 106 THR A C 1
ATOM 871 O O . THR A 1 106 ? -2.782 15.647 3.069 1.00 91.44 106 THR A O 1
ATOM 874 N N . ASP A 1 107 ? -2.628 13.854 1.723 1.00 87.62 107 ASP A N 1
ATOM 875 C CA . ASP A 1 107 ? -1.904 14.500 0.633 1.00 87.62 107 ASP A CA 1
ATOM 876 C C . ASP A 1 107 ? -2.837 14.610 -0.567 1.00 87.62 107 ASP A C 1
ATOM 878 O O . ASP A 1 107 ? -2.963 13.679 -1.360 1.00 87.62 107 ASP A O 1
ATOM 882 N N . LEU A 1 108 ? -3.518 15.745 -0.693 1.00 83.19 108 LEU A N 1
ATOM 883 C CA . LEU A 1 108 ? -4.301 16.067 -1.879 1.00 83.19 108 LEU A CA 1
ATOM 884 C C . LEU A 1 108 ? -3.374 16.818 -2.833 1.00 83.19 108 LEU A C 1
ATOM 886 O O . LEU A 1 108 ? -3.113 18.008 -2.654 1.00 83.19 108 LEU A O 1
ATOM 890 N N . GLY A 1 109 ? -2.812 16.100 -3.807 1.00 64.56 109 GLY A N 1
ATOM 891 C CA . GLY A 1 109 ? -2.116 16.742 -4.920 1.00 64.56 109 GLY A CA 1
ATOM 892 C C . GLY A 1 109 ? -3.052 17.736 -5.619 1.00 64.56 109 GLY A C 1
ATOM 893 O O . GLY A 1 109 ? -4.269 17.574 -5.559 1.00 64.56 109 GLY A O 1
ATOM 894 N N . GLY A 1 110 ? -2.495 18.769 -6.261 1.00 59.91 110 GLY A N 1
ATOM 895 C CA . GLY A 1 110 ? -3.254 19.711 -7.099 1.00 59.91 110 GLY A CA 1
ATOM 896 C C . GLY A 1 110 ? -3.949 19.028 -8.294 1.00 59.91 110 GLY A C 1
ATOM 897 O O . GLY A 1 110 ? -4.302 17.862 -8.227 1.00 59.91 110 GLY A O 1
ATOM 898 N N . HIS A 1 111 ? -4.139 19.723 -9.421 1.00 49.75 111 HIS A N 1
ATOM 899 C CA . HIS A 1 111 ? -4.992 19.307 -10.560 1.00 49.75 111 HIS A CA 1
ATOM 900 C C . HIS A 1 111 ? -4.834 17.872 -11.144 1.00 49.75 111 HIS A C 1
ATOM 902 O O . HIS A 1 111 ? -5.649 17.487 -11.977 1.00 49.75 111 HIS A O 1
ATOM 908 N N . ALA A 1 112 ? -3.861 17.060 -10.715 1.00 56.31 112 ALA A N 1
ATOM 909 C CA . ALA A 1 112 ? -3.768 15.634 -11.025 1.00 56.31 112 ALA A CA 1
ATOM 910 C C . ALA A 1 112 ? -4.319 14.770 -9.868 1.00 56.31 112 ALA A C 1
ATOM 912 O O . ALA A 1 112 ? -3.657 14.557 -8.849 1.00 56.31 112 ALA A O 1
ATOM 913 N N . SER A 1 113 ? -5.525 14.219 -10.051 1.00 57.41 113 SER A N 1
ATOM 914 C CA . SER A 1 113 ? -6.221 13.350 -9.083 1.00 57.41 113 SER A CA 1
ATOM 915 C C . SER A 1 113 ? -5.453 12.093 -8.676 1.00 57.41 113 SER A C 1
ATOM 917 O O . SER A 1 113 ? -5.764 11.489 -7.647 1.00 57.41 113 SER A O 1
ATOM 919 N N . ASP A 1 114 ? -4.473 11.703 -9.484 1.00 63.97 114 ASP A N 1
ATOM 920 C CA . ASP A 1 114 ? -3.773 10.421 -9.394 1.00 63.97 114 ASP A CA 1
ATOM 921 C C . ASP A 1 114 ? -2.634 10.456 -8.370 1.00 63.97 114 ASP A C 1
ATOM 923 O O . ASP A 1 114 ? -2.105 9.421 -7.979 1.00 63.97 114 ASP A O 1
ATOM 927 N N . LEU A 1 115 ? -2.291 11.654 -7.887 1.00 66.88 115 LEU A N 1
ATOM 928 C CA . LEU A 1 115 ? -1.280 11.867 -6.850 1.00 66.88 115 LEU A CA 1
ATOM 929 C C . LEU A 1 115 ? -1.881 11.980 -5.446 1.00 66.88 115 LEU A C 1
ATOM 931 O O . LEU A 1 115 ? -1.150 12.175 -4.476 1.00 66.88 115 LEU A O 1
ATOM 935 N N . SER A 1 116 ? -3.208 11.902 -5.325 1.00 84.75 116 SER A N 1
ATOM 936 C CA . SER A 1 116 ? -3.860 12.054 -4.031 1.00 84.75 116 SER A CA 1
ATOM 937 C C . SER A 1 116 ? -3.759 10.773 -3.205 1.00 84.75 116 SER A C 1
ATOM 939 O O . SER A 1 116 ? -4.130 9.686 -3.661 1.00 84.75 116 SER A O 1
ATOM 941 N N . SER A 1 117 ? -3.298 10.915 -1.966 1.00 90.19 117 SER A N 1
ATOM 942 C CA . SER A 1 117 ? -3.075 9.808 -1.042 1.00 90.19 117 SER A CA 1
ATOM 943 C C . SER A 1 117 ? -3.491 10.135 0.383 1.00 90.19 117 SER A C 1
ATOM 945 O O . SER A 1 117 ? -3.493 11.293 0.800 1.00 90.19 117 SER A O 1
ATOM 947 N N . ILE A 1 118 ? -3.811 9.093 1.146 1.00 93.00 118 ILE A N 1
ATOM 948 C CA . ILE A 1 118 ? -4.028 9.192 2.589 1.00 93.00 118 ILE A CA 1
ATOM 949 C C . ILE A 1 118 ? -3.046 8.265 3.289 1.00 93.00 118 ILE A C 1
ATOM 951 O O . ILE A 1 118 ? -2.856 7.124 2.877 1.00 93.00 118 ILE A O 1
ATOM 955 N N . THR A 1 119 ? -2.414 8.773 4.342 1.00 94.88 119 THR A N 1
ATOM 956 C CA . THR A 1 119 ? -1.581 7.987 5.249 1.00 94.88 119 THR A CA 1
ATOM 957 C C . THR A 1 119 ? -2.395 7.602 6.472 1.00 94.88 119 THR A C 1
ATOM 959 O O . THR A 1 119 ? -2.926 8.463 7.177 1.00 94.88 119 THR A O 1
ATOM 962 N N . PHE A 1 120 ? -2.447 6.306 6.743 1.00 95.50 120 PHE A N 1
ATOM 963 C CA . PHE A 1 120 ? -3.061 5.725 7.922 1.00 95.50 120 PHE A CA 1
ATOM 964 C C . PHE A 1 120 ? -2.004 5.271 8.914 1.00 95.50 120 PHE A C 1
ATOM 966 O O . PHE A 1 120 ? -0.909 4.845 8.541 1.00 95.50 120 PHE A O 1
ATOM 973 N N . ARG A 1 121 ? -2.368 5.305 10.191 1.00 94.69 121 ARG A N 1
ATOM 974 C CA . ARG A 1 121 ? -1.718 4.540 11.248 1.00 94.69 121 ARG A CA 1
ATOM 975 C C . ARG A 1 121 ? -2.628 3.375 11.631 1.00 94.69 121 ARG A C 1
ATOM 977 O O . ARG A 1 121 ? -3.826 3.568 11.810 1.00 94.69 121 ARG A O 1
ATOM 984 N N . ILE A 1 122 ? -2.053 2.182 11.754 1.00 94.44 122 ILE A N 1
ATOM 985 C CA . ILE A 1 122 ? -2.749 0.990 12.247 1.00 94.44 122 ILE A CA 1
ATOM 986 C C . ILE A 1 122 ? -2.732 1.041 13.769 1.00 94.44 122 ILE A C 1
ATOM 988 O O . ILE A 1 122 ? -1.666 0.935 14.384 1.00 94.44 122 ILE A O 1
ATOM 992 N N . ASP A 1 123 ? -3.910 1.228 14.355 1.00 92.00 123 ASP A N 1
ATOM 993 C CA . ASP A 1 123 ? -4.084 1.306 15.803 1.00 92.00 123 ASP A CA 1
ATOM 994 C C . ASP A 1 123 ? -4.433 -0.060 16.398 1.00 92.00 123 ASP A C 1
ATOM 996 O O . ASP A 1 123 ? -3.877 -0.431 17.429 1.00 92.00 123 ASP A O 1
ATOM 1000 N N . GLU A 1 124 ? -5.298 -0.825 15.724 1.00 92.69 124 GLU A N 1
ATOM 1001 C CA . GLU A 1 124 ? -5.718 -2.176 16.120 1.00 92.69 124 GLU A CA 1
ATOM 1002 C C . GLU A 1 124 ? -5.939 -3.039 14.878 1.00 92.69 124 GLU A C 1
ATOM 1004 O O . GLU A 1 124 ? -6.504 -2.576 13.891 1.00 92.69 124 GLU A O 1
ATOM 1009 N N . THR A 1 125 ? -5.521 -4.302 14.912 1.00 95.00 125 THR A N 1
ATOM 1010 C CA . THR A 1 125 ? -5.810 -5.275 13.851 1.00 95.00 125 THR A CA 1
ATOM 1011 C C . THR A 1 125 ? -5.617 -6.698 14.372 1.00 95.00 125 THR A C 1
ATOM 1013 O O . THR A 1 125 ? -4.890 -6.920 15.340 1.00 95.00 125 THR A O 1
ATOM 1016 N N . SER A 1 126 ? -6.244 -7.680 13.725 1.00 94.12 126 SER A N 1
ATOM 1017 C CA . SER A 1 126 ? -6.003 -9.096 14.024 1.00 94.12 126 SER A CA 1
ATOM 1018 C C . SER A 1 126 ? -4.675 -9.612 13.454 1.00 94.12 126 SER A C 1
ATOM 1020 O O . SER A 1 126 ? -4.221 -10.686 13.851 1.00 94.12 126 SER A O 1
ATOM 1022 N N . TYR A 1 127 ? -4.000 -8.845 12.586 1.00 91.44 127 TYR A N 1
ATOM 1023 C CA . TYR A 1 127 ? -2.640 -9.166 12.154 1.00 91.44 127 TYR A CA 1
ATOM 1024 C C . TYR A 1 127 ? -1.618 -8.924 13.255 1.00 91.44 127 TYR A C 1
ATOM 1026 O O . TYR A 1 127 ? -1.231 -7.793 13.557 1.00 91.44 127 TYR A O 1
ATOM 1034 N N . ARG A 1 128 ? -1.106 -10.021 13.809 1.00 89.19 128 ARG A N 1
ATOM 1035 C CA . ARG A 1 128 ? -0.113 -9.990 14.881 1.00 89.19 128 ARG A CA 1
ATOM 1036 C C . ARG A 1 128 ? 1.177 -9.283 14.460 1.00 89.19 128 ARG A C 1
ATOM 1038 O O . ARG A 1 128 ? 1.797 -8.613 15.279 1.00 89.19 128 ARG A O 1
ATOM 1045 N N . GLU A 1 129 ? 1.570 -9.413 13.199 1.00 90.31 129 GLU A N 1
ATOM 1046 C CA . GLU A 1 129 ? 2.764 -8.803 12.609 1.00 90.31 129 GLU A CA 1
ATOM 1047 C C . GLU A 1 129 ? 2.678 -7.272 12.560 1.00 90.31 129 GLU A C 1
ATOM 1049 O O . GLU A 1 129 ? 3.700 -6.586 12.644 1.00 90.31 129 GLU A O 1
ATOM 1054 N N . LEU A 1 130 ? 1.455 -6.745 12.452 1.00 90.69 130 LEU A N 1
ATOM 1055 C CA . LEU A 1 130 ? 1.152 -5.316 12.379 1.00 90.69 130 LEU A CA 1
ATOM 1056 C C . LEU A 1 130 ? 0.804 -4.711 13.743 1.00 90.69 130 LEU A C 1
ATOM 1058 O O . LEU A 1 130 ? 0.536 -3.513 13.839 1.00 90.69 130 LEU A O 1
ATOM 1062 N N . MET A 1 131 ? 0.839 -5.508 14.809 1.00 88.44 131 MET A N 1
ATOM 1063 C CA . MET A 1 131 ? 0.653 -5.011 16.165 1.00 88.44 131 MET A CA 1
ATOM 1064 C C . MET A 1 131 ? 2.001 -4.641 16.797 1.00 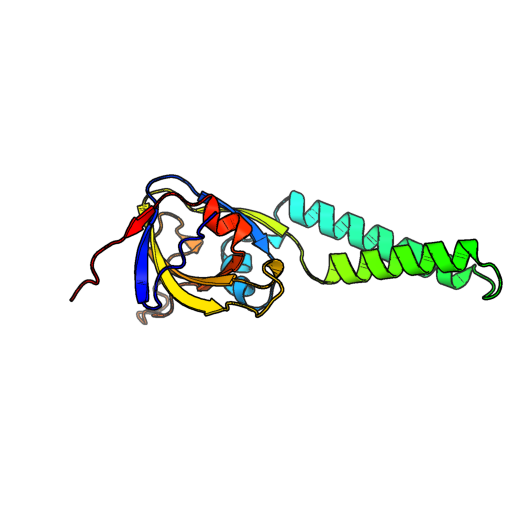88.44 131 MET A C 1
ATOM 1066 O O . MET A 1 131 ? 2.993 -5.346 16.589 1.00 88.44 131 MET A O 1
ATOM 1070 N N . PRO A 1 132 ? 2.087 -3.541 17.576 1.00 72.94 132 PRO A N 1
ATOM 1071 C CA . PRO A 1 132 ? 3.304 -3.185 18.284 1.00 72.94 132 PRO A CA 1
ATOM 1072 C C . PRO A 1 132 ? 3.754 -4.341 19.178 1.00 72.94 132 PRO A C 1
ATOM 1074 O O . PRO A 1 132 ? 3.081 -4.709 20.140 1.00 72.94 132 PRO A O 1
ATOM 1077 N N . ALA A 1 133 ? 4.917 -4.912 18.878 1.00 66.12 133 ALA A N 1
ATOM 1078 C CA . ALA A 1 133 ? 5.509 -5.918 19.740 1.00 66.12 133 ALA A CA 1
ATOM 1079 C C . ALA A 1 133 ? 6.056 -5.253 21.012 1.00 66.12 133 ALA A C 1
ATOM 1081 O O . ALA A 1 133 ? 6.847 -4.305 20.951 1.00 66.12 133 ALA A O 1
ATOM 1082 N N . VAL A 1 134 ? 5.686 -5.785 22.178 1.00 63.16 134 VAL A N 1
ATOM 1083 C CA . VAL A 1 134 ? 6.355 -5.456 23.440 1.00 63.16 134 VAL A CA 1
ATOM 1084 C C . VAL A 1 134 ? 7.712 -6.158 23.426 1.00 63.16 134 VAL A C 1
ATOM 1086 O O . VAL A 1 134 ? 7.792 -7.372 23.601 1.00 63.16 134 VAL A O 1
ATOM 1089 N N . ARG A 1 135 ? 8.797 -5.415 23.184 1.00 56.62 135 ARG A N 1
ATOM 1090 C CA . ARG A 1 135 ? 10.162 -5.960 23.225 1.00 56.62 135 ARG A CA 1
ATOM 1091 C C . ARG A 1 135 ? 10.930 -5.322 24.377 1.00 56.62 135 ARG A C 1
ATOM 1093 O O . ARG A 1 135 ? 11.263 -4.144 24.319 1.00 56.62 135 ARG A O 1
ATOM 1100 N N . GLY A 1 136 ? 11.209 -6.114 25.414 1.00 64.19 136 GLY A N 1
ATOM 1101 C CA . GLY A 1 136 ? 12.007 -5.683 26.569 1.00 64.19 136 GLY A CA 1
ATOM 1102 C C . GLY A 1 136 ? 11.299 -4.697 27.505 1.00 64.19 136 GLY A C 1
ATOM 1103 O O . GLY A 1 136 ? 11.939 -3.788 28.014 1.00 64.19 136 GLY A O 1
ATOM 1104 N N . GLY A 1 137 ? 9.978 -4.819 27.686 1.00 62.97 137 GLY A N 1
ATOM 1105 C CA . GLY A 1 137 ? 9.202 -3.982 28.620 1.00 62.97 137 GLY A CA 1
ATOM 1106 C C . GLY A 1 137 ? 8.952 -2.537 28.165 1.00 62.97 137 GLY A C 1
ATOM 1107 O O . GLY A 1 137 ? 8.099 -1.857 28.727 1.00 62.97 137 GLY A O 1
ATOM 1108 N N . LEU A 1 138 ? 9.625 -2.073 27.109 1.00 58.31 138 LEU A N 1
ATOM 1109 C CA . LEU A 1 138 ? 9.367 -0.782 26.480 1.00 58.31 138 LEU A CA 1
ATOM 1110 C C . LEU A 1 138 ? 8.353 -0.956 25.344 1.00 58.31 138 LEU A C 1
ATOM 1112 O O . LEU A 1 138 ? 8.646 -1.558 24.309 1.00 58.31 138 LEU A O 1
ATOM 1116 N N . PHE A 1 139 ? 7.155 -0.396 25.517 1.00 56.84 139 PHE A N 1
ATOM 1117 C CA . PHE A 1 139 ? 6.194 -0.253 24.426 1.00 56.84 139 PHE A CA 1
ATOM 1118 C C . PHE A 1 139 ? 6.799 0.648 23.346 1.00 56.84 139 PHE A C 1
ATOM 1120 O O . PHE A 1 139 ? 6.898 1.866 23.522 1.00 56.84 139 PHE A O 1
ATOM 1127 N N . ARG A 1 140 ? 7.174 0.082 22.192 1.00 56.66 140 ARG A N 1
ATOM 1128 C CA . ARG A 1 140 ? 7.431 0.897 20.999 1.00 56.66 140 ARG A CA 1
ATOM 1129 C C . ARG A 1 140 ? 6.091 1.433 20.497 1.00 56.66 140 ARG A C 1
ATOM 1131 O O . ARG A 1 140 ? 5.422 0.824 19.679 1.00 56.66 140 ARG A O 1
ATOM 1138 N N . ARG A 1 141 ? 5.707 2.592 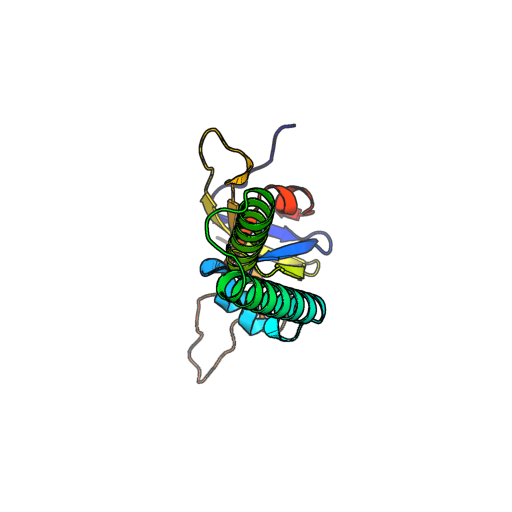21.034 1.00 54.25 141 ARG A N 1
ATOM 1139 C CA . ARG A 1 141 ? 4.422 3.296 20.859 1.00 54.25 141 ARG A CA 1
ATOM 1140 C C . ARG A 1 141 ? 4.046 3.718 19.432 1.00 54.25 141 ARG A C 1
ATOM 1142 O O . ARG A 1 141 ? 3.070 4.444 19.270 1.00 54.25 141 ARG A O 1
ATOM 1149 N N . ARG A 1 142 ? 4.793 3.355 18.392 1.00 65.62 142 ARG A N 1
ATOM 1150 C CA . ARG A 1 142 ? 4.475 3.810 17.033 1.00 65.62 142 ARG A CA 1
ATOM 1151 C C . ARG A 1 142 ? 3.905 2.640 16.246 1.00 65.62 142 ARG A C 1
ATOM 1153 O O . ARG A 1 142 ? 4.663 1.820 15.746 1.00 65.62 142 ARG A O 1
ATOM 1160 N N . GLY A 1 143 ? 2.571 2.571 16.204 1.00 76.81 143 GLY A N 1
ATOM 1161 C CA . GLY A 1 143 ? 1.843 1.707 15.276 1.00 76.81 143 GLY A CA 1
ATOM 1162 C C . GLY A 1 143 ? 2.319 1.938 13.844 1.00 76.81 143 GLY A C 1
ATOM 1163 O O . GLY A 1 143 ? 2.809 3.027 13.514 1.00 76.81 143 GLY A O 1
ATOM 1164 N N . TYR A 1 144 ? 2.224 0.900 13.018 1.00 91.88 144 TYR A N 1
ATOM 1165 C CA . TYR A 1 144 ? 2.686 0.968 11.640 1.00 91.88 144 TYR A CA 1
ATOM 1166 C C . TYR A 1 144 ? 1.913 2.031 10.871 1.00 91.88 144 TYR A C 1
ATOM 1168 O O . TYR A 1 144 ? 0.700 2.173 11.032 1.00 91.88 144 TYR A O 1
ATOM 1176 N N . ARG A 1 145 ? 2.631 2.776 10.034 1.00 93.94 145 ARG A N 1
ATOM 1177 C CA . ARG A 1 145 ? 2.037 3.722 9.099 1.00 93.94 145 ARG A CA 1
ATOM 1178 C C . ARG A 1 145 ? 2.161 3.181 7.692 1.00 93.94 145 ARG A C 1
ATOM 1180 O O . ARG A 1 145 ? 3.149 2.528 7.365 1.00 93.94 145 ARG A O 1
ATOM 1187 N N . PHE A 1 146 ? 1.163 3.474 6.884 1.00 95.06 146 PHE A N 1
ATOM 1188 C CA . PHE A 1 146 ? 1.199 3.223 5.457 1.00 95.06 146 PHE A CA 1
ATOM 1189 C C . PHE A 1 146 ? 0.348 4.256 4.746 1.00 95.06 146 PHE A C 1
ATOM 1191 O O . PHE A 1 146 ? -0.567 4.828 5.336 1.00 95.06 146 PHE A O 1
ATOM 1198 N N . TRP A 1 147 ? 0.640 4.490 3.478 1.00 93.69 147 TRP A N 1
ATOM 1199 C CA . TRP A 1 147 ? -0.203 5.295 2.620 1.00 93.69 147 TRP A CA 1
ATOM 1200 C C . TRP A 1 147 ? -0.871 4.439 1.558 1.00 93.69 147 TRP A C 1
ATOM 1202 O O . TRP A 1 147 ? -0.389 3.372 1.173 1.00 93.69 147 TRP A O 1
ATOM 1212 N N . VAL A 1 148 ? -1.998 4.947 1.086 1.00 92.56 148 VAL A N 1
ATOM 1213 C CA . VAL A 1 148 ? -2.816 4.335 0.049 1.00 92.56 148 VAL A CA 1
ATOM 1214 C C . VAL A 1 148 ? -3.365 5.422 -0.868 1.00 92.56 148 VAL A C 1
ATOM 1216 O O . VAL A 1 148 ? -3.657 6.543 -0.431 1.00 92.56 148 VAL A O 1
ATOM 1219 N N . GLY A 1 149 ? -3.445 5.115 -2.161 1.00 90.19 149 GLY A N 1
ATOM 1220 C CA . GLY A 1 149 ? -4.010 6.023 -3.151 1.00 90.19 149 GLY A CA 1
ATOM 1221 C C . GLY A 1 149 ? -5.523 6.159 -2.986 1.00 90.19 149 GLY A C 1
ATOM 1222 O O . GLY A 1 149 ? -6.201 5.242 -2.518 1.00 90.19 149 GLY A O 1
ATOM 1223 N N . LEU A 1 150 ? -6.087 7.291 -3.419 1.00 87.94 150 LEU A N 1
ATOM 1224 C CA . LEU A 1 150 ? -7.541 7.493 -3.349 1.00 87.94 150 LEU A CA 1
ATOM 1225 C C . LEU A 1 150 ? -8.346 6.450 -4.142 1.00 87.94 150 LEU A C 1
ATOM 1227 O O . LEU A 1 150 ? -9.506 6.219 -3.814 1.00 87.94 150 LEU A O 1
ATOM 1231 N N . GLY A 1 151 ? -7.767 5.844 -5.185 1.00 88.50 151 GLY A N 1
ATOM 1232 C CA . GLY A 1 151 ? -8.419 4.782 -5.958 1.00 88.50 151 GLY A CA 1
ATOM 1233 C C . GLY A 1 151 ? -8.785 3.583 -5.084 1.00 88.50 151 GLY A C 1
ATOM 1234 O O . GLY A 1 151 ? -9.957 3.224 -4.995 1.00 88.50 151 GLY A O 1
ATOM 1235 N N . ASP A 1 152 ? -7.796 3.044 -4.372 1.00 90.88 152 ASP A N 1
ATOM 1236 C CA . ASP A 1 152 ? -7.975 1.931 -3.438 1.00 90.88 152 ASP A CA 1
ATOM 1237 C C . ASP A 1 152 ? -8.842 2.326 -2.236 1.00 90.88 152 ASP A C 1
ATOM 1239 O O . ASP A 1 152 ? -9.689 1.547 -1.798 1.00 90.88 152 ASP A O 1
ATOM 1243 N N . LEU A 1 153 ? -8.690 3.556 -1.728 1.00 90.81 153 LEU A N 1
ATOM 1244 C CA . LEU A 1 153 ? -9.475 4.061 -0.597 1.00 90.81 153 LEU A CA 1
ATOM 1245 C C . LEU A 1 153 ? -10.987 4.005 -0.856 1.00 90.81 153 LEU A C 1
ATOM 1247 O O . LEU A 1 153 ? -11.754 3.691 0.049 1.00 90.81 153 LEU A O 1
ATOM 1251 N N . ASN A 1 154 ? -11.425 4.280 -2.087 1.00 89.25 154 ASN A N 1
ATOM 1252 C CA . ASN A 1 154 ? -12.850 4.293 -2.431 1.00 89.25 154 ASN A CA 1
ATOM 1253 C C . ASN A 1 154 ? -13.509 2.903 -2.368 1.00 89.25 154 ASN A C 1
ATOM 1255 O O . ASN A 1 154 ? -14.733 2.816 -2.413 1.00 89.25 154 ASN A O 1
ATOM 1259 N N . THR A 1 155 ? -12.726 1.824 -2.279 1.00 92.94 155 THR A N 1
ATOM 1260 C CA . THR A 1 155 ? -13.242 0.451 -2.124 1.00 92.94 155 THR A CA 1
ATOM 1261 C C . THR A 1 155 ? -13.456 0.058 -0.659 1.00 92.94 155 THR A C 1
ATOM 1263 O O . THR A 1 155 ? -14.086 -0.959 -0.370 1.00 92.94 155 THR A O 1
ATOM 1266 N N . MET A 1 156 ? -12.945 0.864 0.273 1.00 94.50 156 MET A N 1
ATOM 1267 C CA . MET A 1 156 ? -12.978 0.587 1.701 1.00 94.50 156 MET A CA 1
ATOM 1268 C C . MET A 1 156 ? -14.388 0.763 2.271 1.00 94.50 156 MET A C 1
ATOM 1270 O O . MET A 1 156 ? -15.016 1.808 2.100 1.00 94.50 156 MET A O 1
ATOM 1274 N N . GLN A 1 157 ? -14.853 -0.227 3.035 1.00 95.81 157 GLN A N 1
ATOM 1275 C CA . GLN A 1 157 ? -16.069 -0.116 3.842 1.00 95.81 157 GLN A CA 1
ATOM 1276 C C . GLN A 1 157 ? -15.692 0.117 5.303 1.00 95.81 157 GLN A C 1
ATOM 1278 O O . GLN A 1 157 ? -14.950 -0.668 5.898 1.00 95.81 157 GLN A O 1
ATOM 1283 N N . PHE A 1 158 ? -16.187 1.208 5.884 1.00 95.75 158 PHE A N 1
ATOM 1284 C CA . PHE A 1 158 ? -15.814 1.612 7.233 1.00 95.75 158 PHE A CA 1
ATOM 1285 C C . PHE A 1 158 ? -16.932 2.381 7.938 1.00 95.75 158 PHE A C 1
ATOM 1287 O O . PHE A 1 158 ? -17.843 2.924 7.313 1.00 95.75 158 PHE A O 1
ATOM 1294 N N . LYS A 1 159 ? -16.811 2.464 9.262 1.00 95.88 159 LYS A N 1
ATOM 1295 C CA . LYS A 1 159 ? -17.533 3.415 10.112 1.00 95.88 159 LYS A CA 1
ATOM 1296 C C . LYS A 1 159 ? -16.538 4.340 10.804 1.00 95.88 159 LYS A C 1
ATOM 1298 O O . LYS A 1 159 ? -15.423 3.926 11.120 1.00 95.88 159 LYS A O 1
ATOM 1303 N N . VAL A 1 160 ? -16.935 5.586 11.037 1.00 95.12 160 VAL A N 1
ATOM 1304 C CA . VAL A 1 160 ? -16.143 6.533 11.831 1.00 95.12 160 VAL A CA 1
ATOM 1305 C C . VAL A 1 160 ? -16.365 6.229 13.310 1.00 95.12 160 VAL A C 1
ATOM 1307 O O . VAL A 1 160 ? -17.507 6.151 13.759 1.00 95.12 160 VAL A O 1
ATOM 1310 N N . GLU A 1 161 ? -15.280 6.051 14.057 1.00 92.38 161 GLU A N 1
ATOM 1311 C CA . GLU A 1 161 ? -15.316 5.877 15.507 1.00 92.38 161 GLU A CA 1
ATOM 1312 C C . GLU A 1 161 ? -15.109 7.237 16.194 1.00 92.38 161 GLU A C 1
ATOM 1314 O O . GLU A 1 161 ? -14.241 8.019 15.777 1.00 92.38 161 GLU A O 1
ATOM 1319 N N . PRO A 1 162 ? -15.880 7.557 17.248 1.00 86.25 162 PRO A N 1
ATOM 1320 C CA . PRO A 1 162 ? -15.640 8.754 18.033 1.00 86.25 162 PRO A CA 1
ATOM 1321 C C . PRO A 1 162 ? -14.249 8.675 18.663 1.00 86.25 162 PRO A C 1
ATOM 1323 O O . PRO A 1 162 ? -13.827 7.637 19.173 1.00 86.25 162 PRO A O 1
ATOM 1326 N N . ARG A 1 163 ? -13.527 9.797 18.642 1.00 74.25 163 ARG A N 1
ATOM 1327 C CA . ARG A 1 163 ? -12.212 9.897 19.276 1.00 74.25 163 ARG A CA 1
ATOM 1328 C C . ARG A 1 163 ? -12.359 9.542 20.758 1.00 74.25 163 ARG A C 1
ATOM 1330 O O . ARG A 1 163 ? -13.081 10.239 21.472 1.00 74.25 163 ARG A O 1
ATOM 1337 N N . ALA A 1 164 ? -11.694 8.473 21.201 1.00 64.19 164 ALA A N 1
ATOM 1338 C CA . ALA A 1 164 ? -11.601 8.150 22.620 1.00 64.19 164 ALA A CA 1
ATOM 1339 C C . ALA A 1 164 ? -11.004 9.374 23.337 1.00 64.19 164 ALA A C 1
ATOM 1341 O O . ALA A 1 164 ? -9.907 9.817 22.983 1.00 64.19 164 ALA A O 1
ATOM 1342 N N . ARG A 1 165 ? -11.798 9.987 24.222 1.00 51.41 165 ARG A N 1
ATOM 1343 C CA . ARG A 1 165 ? -11.403 11.160 25.013 1.00 51.41 165 ARG A CA 1
ATOM 1344 C C . ARG A 1 165 ? -10.428 10.767 26.110 1.00 51.41 165 ARG A C 1
ATOM 1346 O O . ARG A 1 165 ? -10.611 9.667 26.674 1.00 51.41 165 ARG A O 1
#